Protein AF-A0A659XXU8-F1 (afdb_monomer)

Foldseek 3Di:
DCLFWDDKDWDDADDPVRLVVQQVVQVVCVVVVDWDWDWDQDPNDIFIWTWHHDDSTIMIITTDDPVVRDDCVVPD

Structure (mmCIF, N/CA/C/O backbone):
data_AF-A0A659XXU8-F1
#
_entry.id   AF-A0A659XXU8-F1
#
loop_
_atom_site.group_PDB
_atom_site.id
_atom_site.type_symbol
_atom_site.label_atom_id
_atom_site.label_alt_id
_atom_site.label_comp_id
_atom_site.label_asym_id
_atom_site.label_entity_id
_atom_site.label_seq_id
_atom_site.pdbx_PDB_ins_code
_atom_site.Cartn_x
_atom_site.Cartn_y
_atom_site.Cartn_z
_atom_site.occupancy
_atom_site.B_iso_or_equiv
_atom_site.auth_seq_id
_atom_site.auth_comp_id
_atom_site.auth_asym_id
_atom_site.auth_atom_id
_atom_site.pdbx_PDB_model_num
ATOM 1 N N . ASP A 1 1 ? -2.361 0.635 -15.723 1.00 83.38 1 ASP A N 1
ATOM 2 C CA . ASP A 1 1 ? -2.481 -0.686 -16.359 1.00 83.38 1 ASP A CA 1
ATOM 3 C C . ASP A 1 1 ? -2.087 -1.750 -15.336 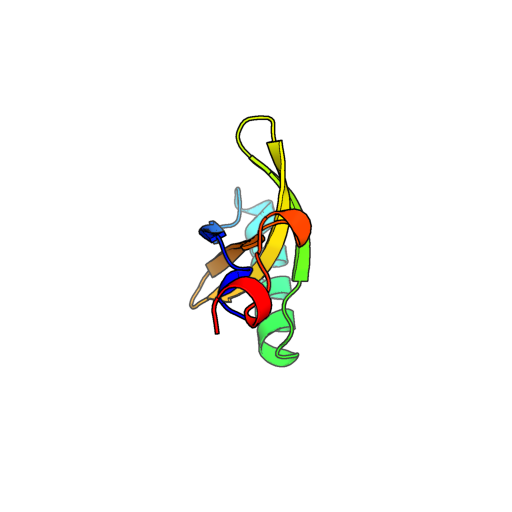1.00 83.38 1 ASP A C 1
ATOM 5 O O . ASP A 1 1 ? -1.154 -1.520 -14.567 1.00 83.38 1 ASP A O 1
ATOM 9 N N . VAL A 1 2 ? -2.837 -2.852 -15.279 1.00 89.38 2 VAL A N 1
ATOM 10 C CA . VAL A 1 2 ? -2.617 -3.979 -14.358 1.00 89.38 2 VAL A CA 1
ATOM 11 C C . VAL A 1 2 ? -1.255 -4.641 -14.565 1.00 89.38 2 VAL A C 1
ATOM 13 O O . VAL A 1 2 ? -0.706 -5.191 -13.617 1.00 89.38 2 VAL A O 1
ATOM 16 N N . ILE A 1 3 ? -0.651 -4.519 -15.755 1.00 91.88 3 ILE A N 1
ATOM 17 C CA . ILE A 1 3 ? 0.687 -5.072 -16.031 1.00 91.88 3 ILE A CA 1
ATOM 18 C C . ILE A 1 3 ? 1.782 -4.472 -15.131 1.00 91.88 3 ILE A C 1
ATOM 20 O O . ILE A 1 3 ? 2.786 -5.130 -14.861 1.00 91.88 3 ILE A O 1
ATOM 24 N N . TYR A 1 4 ? 1.571 -3.259 -14.609 1.00 93.00 4 TYR A N 1
ATOM 25 C CA . TYR A 1 4 ? 2.489 -2.606 -13.671 1.00 93.00 4 TYR A CA 1
ATOM 26 C C . TYR A 1 4 ? 2.200 -2.949 -12.207 1.00 93.00 4 TYR A C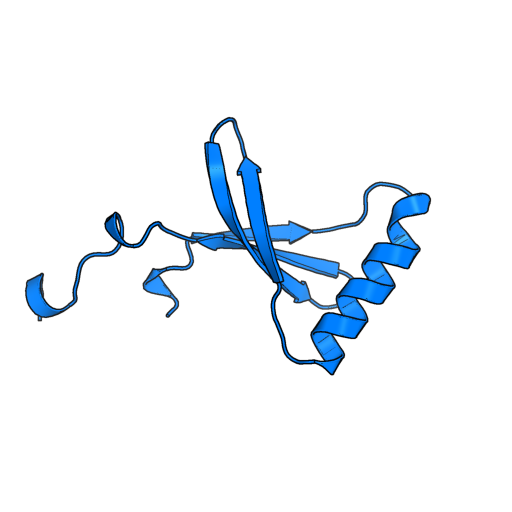 1
ATOM 28 O O . TYR A 1 4 ? 3.009 -2.610 -11.350 1.00 93.00 4 TYR A O 1
ATOM 36 N N . GLN A 1 5 ? 1.074 -3.590 -11.889 1.00 93.81 5 GLN A N 1
ATOM 37 C CA . GLN A 1 5 ? 0.738 -3.984 -10.521 1.00 93.81 5 GLN A CA 1
ATOM 38 C C . GLN A 1 5 ? 1.358 -5.336 -10.187 1.00 93.81 5 GLN A C 1
ATOM 40 O O . GLN A 1 5 ? 1.251 -6.279 -10.970 1.00 93.81 5 GLN A O 1
ATOM 45 N N . ASP A 1 6 ? 1.990 -5.432 -9.021 1.00 93.88 6 ASP A N 1
ATOM 46 C CA . ASP A 1 6 ? 2.689 -6.638 -8.597 1.00 93.88 6 ASP A CA 1
ATOM 47 C C . ASP A 1 6 ? 2.002 -7.338 -7.417 1.00 93.88 6 ASP A C 1
ATOM 49 O O . ASP A 1 6 ? 1.168 -8.214 -7.634 1.00 93.88 6 ASP A O 1
ATOM 53 N N . SER A 1 7 ? 2.308 -6.947 -6.181 1.00 94.19 7 SER A N 1
ATOM 54 C CA . SER A 1 7 ? 1.866 -7.652 -4.974 1.00 94.19 7 SER A CA 1
ATOM 55 C C . SER A 1 7 ? 0.975 -6.752 -4.104 1.00 94.19 7 SER A C 1
ATOM 57 O O . SER A 1 7 ? 1.429 -5.683 -3.677 1.00 94.19 7 SER A O 1
ATOM 59 N N . PRO A 1 8 ? -0.291 -7.135 -3.838 1.00 95.06 8 PRO A N 1
ATOM 60 C CA . PRO A 1 8 ? -1.171 -6.413 -2.926 1.00 95.06 8 PRO A CA 1
ATOM 61 C C . PRO A 1 8 ? -0.980 -6.850 -1.463 1.00 95.06 8 PRO A C 1
ATOM 63 O O . PRO A 1 8 ? -0.780 -8.026 -1.168 1.00 95.06 8 PRO A O 1
ATOM 66 N N . TYR A 1 9 ? -1.123 -5.901 -0.540 1.00 95.44 9 TYR A N 1
ATOM 67 C CA . TYR A 1 9 ? -1.042 -6.087 0.908 1.00 95.44 9 TYR A CA 1
ATOM 68 C C . TYR A 1 9 ? -2.156 -5.302 1.601 1.00 95.44 9 TYR A C 1
ATOM 70 O O . TYR A 1 9 ? -2.508 -4.201 1.169 1.00 95.44 9 TYR A O 1
ATOM 78 N N . TYR A 1 10 ? -2.676 -5.832 2.706 1.00 95.69 10 TYR A N 1
ATOM 79 C CA . TYR A 1 10 ? -3.521 -5.053 3.607 1.00 95.69 10 TYR A CA 1
ATOM 80 C C . TYR A 1 10 ? -2.659 -4.144 4.480 1.00 95.69 10 TYR A C 1
ATOM 82 O O . TYR A 1 10 ? -1.629 -4.564 5.003 1.00 95.69 10 TYR A O 1
ATOM 90 N N . LEU A 1 11 ? -3.103 -2.900 4.633 1.00 95.06 11 LEU A N 1
ATOM 91 C CA . LEU A 1 11 ? -2.501 -1.911 5.512 1.00 95.06 11 LEU A CA 1
ATOM 92 C C . LEU A 1 11 ? -3.477 -1.598 6.643 1.00 95.06 11 LEU A C 1
ATOM 94 O O . LEU A 1 11 ? -4.631 -1.233 6.401 1.00 95.06 11 LEU A O 1
ATOM 98 N N . ALA A 1 12 ? -2.978 -1.731 7.864 1.00 93.31 12 ALA A N 1
ATOM 99 C CA . ALA A 1 12 ? -3.666 -1.397 9.099 1.00 93.31 12 ALA A CA 1
ATOM 100 C C . ALA A 1 12 ? -2.791 -0.428 9.915 1.00 93.31 12 ALA A C 1
ATOM 102 O O . ALA A 1 12 ? -1.568 -0.437 9.744 1.00 93.31 12 ALA A O 1
ATOM 103 N N . PRO A 1 13 ? -3.394 0.424 10.761 1.00 94.62 13 PRO A N 1
ATOM 104 C CA . PRO A 1 13 ? -2.639 1.269 11.677 1.00 94.62 13 PRO A CA 1
ATOM 105 C C . PRO A 1 13 ? -1.882 0.420 12.703 1.00 94.62 13 PRO A C 1
ATOM 107 O O . PRO A 1 13 ? -2.348 -0.648 13.101 1.00 94.62 13 PRO A O 1
ATOM 110 N N . ASP A 1 14 ? -0.733 0.923 13.146 1.00 93.75 14 ASP A N 1
ATOM 111 C CA . ASP A 1 14 ? 0.048 0.318 14.223 1.00 93.75 14 ASP A CA 1
ATOM 112 C C . ASP A 1 14 ? -0.183 1.089 15.530 1.00 93.75 14 ASP A C 1
ATOM 114 O O . ASP A 1 14 ? 0.329 2.193 15.730 1.00 93.75 14 ASP A O 1
ATOM 118 N N . GLY A 1 15 ? -1.018 0.517 16.397 1.00 93.50 15 GLY A N 1
ATOM 119 C CA . GLY A 1 15 ? -1.372 1.083 17.695 1.00 93.50 15 GLY A CA 1
ATOM 120 C C . GLY A 1 15 ? -2.411 2.212 17.656 1.00 93.50 15 GLY A C 1
ATOM 121 O O . GLY A 1 15 ? -2.692 2.830 16.628 1.00 93.50 15 GLY A O 1
ATOM 122 N N . ALA A 1 16 ? -2.967 2.510 18.834 1.00 91.81 16 ALA A N 1
ATOM 123 C CA . ALA A 1 16 ? -4.077 3.454 19.003 1.00 91.81 16 ALA A CA 1
ATOM 124 C C . ALA A 1 16 ? -3.753 4.884 18.531 1.00 91.81 16 ALA A C 1
ATOM 126 O O . ALA A 1 16 ? -4.625 5.593 18.041 1.00 91.81 16 ALA A O 1
ATOM 127 N N . MET A 1 17 ? -2.488 5.307 18.630 1.00 92.50 17 MET A N 1
ATOM 128 C CA . MET A 1 17 ? -2.057 6.643 18.194 1.00 92.50 17 MET A CA 1
ATOM 129 C C . MET A 1 17 ? -2.165 6.834 16.672 1.00 92.50 17 MET A C 1
ATOM 131 O O . MET A 1 17 ? -2.335 7.958 16.205 1.00 92.50 17 MET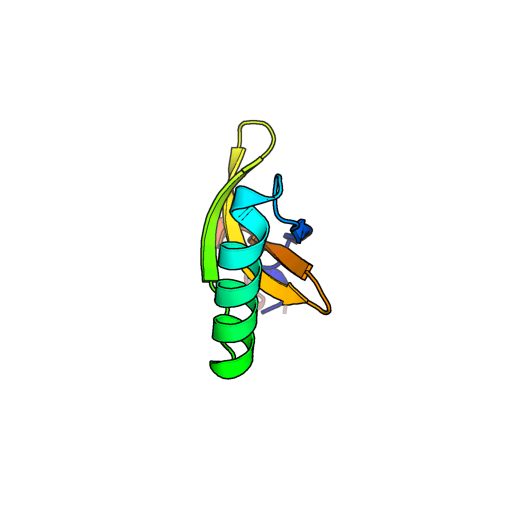 A O 1
ATOM 135 N N . ALA A 1 18 ? -2.071 5.753 15.889 1.00 94.00 18 ALA A N 1
ATOM 136 C CA . ALA A 1 18 ? -2.135 5.812 14.432 1.00 94.00 18 ALA A CA 1
ATOM 137 C C . ALA A 1 18 ? -3.570 5.706 13.885 1.00 94.00 18 ALA A C 1
ATOM 139 O O . ALA A 1 18 ? -3.795 6.060 12.726 1.00 94.00 18 ALA A O 1
ATOM 140 N N . GLU A 1 19 ? -4.539 5.245 14.686 1.00 95.12 19 GLU A N 1
ATOM 141 C CA . GLU A 1 19 ? -5.908 4.961 14.231 1.00 95.12 19 GLU A CA 1
ATOM 142 C C . GLU A 1 19 ? -6.618 6.191 13.662 1.00 95.12 19 GLU A C 1
ATOM 144 O O . GLU A 1 19 ? -7.176 6.127 12.564 1.00 95.12 19 GLU A O 1
ATOM 149 N N . GLU A 1 20 ? -6.569 7.322 14.368 1.00 95.25 20 GLU A N 1
ATOM 150 C CA . GLU A 1 20 ? -7.248 8.547 13.935 1.00 95.25 20 GLU A CA 1
ATOM 151 C C . GLU A 1 20 ? -6.659 9.066 12.618 1.00 95.25 20 GLU A C 1
ATOM 153 O O . GLU A 1 20 ? -7.385 9.311 11.652 1.00 95.25 20 GLU A O 1
ATOM 158 N N . THR A 1 21 ? -5.327 9.149 12.537 1.00 95.19 21 THR A N 1
ATOM 159 C CA . THR A 1 21 ? -4.631 9.617 11.328 1.00 95.19 21 THR A CA 1
ATOM 160 C C . THR A 1 21 ? -4.914 8.689 10.146 1.00 95.19 21 THR A C 1
ATOM 162 O O . THR A 1 21 ? -5.201 9.150 9.038 1.00 95.19 21 THR A O 1
ATOM 165 N N . PHE A 1 22 ? -4.898 7.375 10.379 1.00 95.75 22 PHE A N 1
ATOM 166 C CA . PHE A 1 22 ? -5.236 6.373 9.375 1.00 95.75 22 PHE A CA 1
ATOM 167 C C . PHE A 1 22 ? -6.676 6.534 8.869 1.00 95.75 22 PHE A C 1
ATOM 169 O O . PHE A 1 22 ? -6.912 6.536 7.658 1.00 95.75 22 PHE A O 1
ATOM 176 N N . ALA A 1 23 ? -7.641 6.722 9.773 1.00 96.19 23 ALA A N 1
ATOM 177 C CA . ALA A 1 23 ? -9.042 6.915 9.416 1.00 96.19 23 ALA A CA 1
ATOM 178 C C . ALA A 1 23 ? -9.258 8.193 8.591 1.00 96.19 23 ALA A C 1
ATOM 180 O O . ALA A 1 23 ? -9.950 8.142 7.569 1.00 96.19 23 ALA A O 1
ATOM 181 N N . VAL A 1 24 ? -8.624 9.303 8.983 1.00 96.62 24 VAL A N 1
ATOM 182 C CA . VAL A 1 24 ? -8.690 10.585 8.265 1.00 96.62 24 VAL A CA 1
ATOM 183 C C . VAL A 1 24 ? -8.109 10.457 6.856 1.00 96.62 24 VAL A C 1
ATOM 185 O O . VAL A 1 24 ? -8.749 10.872 5.888 1.00 96.62 24 VAL A O 1
ATOM 188 N N . LEU A 1 25 ? -6.931 9.840 6.709 1.00 96.06 25 LEU A N 1
ATOM 189 C CA . LEU A 1 25 ? -6.295 9.637 5.403 1.00 96.06 25 LEU A CA 1
ATOM 190 C C . LEU A 1 25 ? -7.130 8.730 4.494 1.00 96.06 25 LEU A C 1
ATOM 192 O O . LEU A 1 25 ? -7.344 9.057 3.324 1.00 96.06 25 LEU A O 1
ATOM 196 N N . ARG A 1 26 ? -7.639 7.615 5.028 1.00 97.06 26 ARG A N 1
ATOM 197 C CA . ARG A 1 26 ? -8.514 6.692 4.294 1.00 97.06 26 ARG A CA 1
ATOM 198 C C . ARG A 1 26 ? -9.759 7.409 3.769 1.00 97.06 26 ARG A C 1
ATOM 200 O O . ARG A 1 26 ? -10.122 7.229 2.604 1.00 97.06 26 ARG A O 1
ATOM 207 N N . GLU A 1 27 ? -10.395 8.235 4.597 1.00 97.25 27 GLU A N 1
ATOM 208 C CA . GLU A 1 27 ? -11.597 8.973 4.204 1.00 97.25 27 GLU A CA 1
ATOM 209 C C . GLU A 1 27 ? -11.288 10.085 3.192 1.00 97.25 27 GLU A C 1
ATOM 211 O O . GLU A 1 27 ? -12.011 10.258 2.210 1.00 97.25 27 GLU A O 1
ATOM 216 N N . ALA A 1 28 ? -10.163 10.786 3.349 1.00 97.19 28 ALA A N 1
ATOM 217 C CA . ALA A 1 28 ? -9.705 11.769 2.371 1.00 97.19 28 ALA A CA 1
ATOM 218 C C . ALA A 1 28 ? -9.455 11.138 0.987 1.00 97.19 28 ALA A C 1
ATOM 220 O O . ALA A 1 28 ? -9.850 11.706 -0.039 1.00 97.19 28 ALA A O 1
ATOM 221 N N . MET A 1 29 ? -8.856 9.944 0.933 1.00 97.31 29 MET A N 1
ATOM 222 C CA . MET A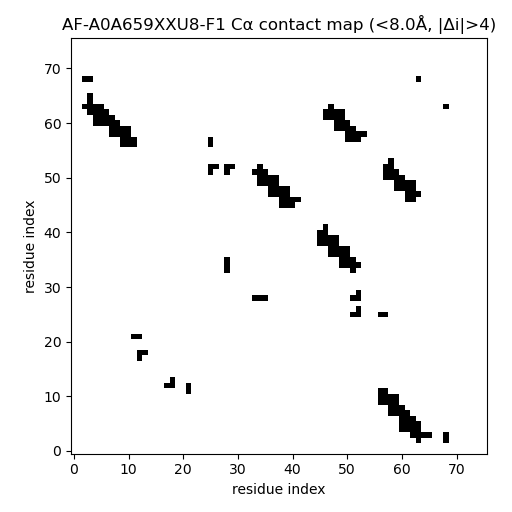 1 29 ? -8.658 9.212 -0.324 1.00 97.31 29 MET A CA 1
ATOM 223 C C . MET A 1 29 ? -9.983 8.769 -0.948 1.00 97.31 29 MET A C 1
ATOM 225 O O . MET A 1 29 ? -10.163 8.930 -2.154 1.00 97.31 29 MET A O 1
ATOM 229 N N . ARG A 1 30 ? -10.944 8.287 -0.144 1.00 96.62 30 ARG A N 1
ATOM 230 C CA . ARG A 1 30 ? -12.291 7.943 -0.636 1.00 96.62 30 ARG A CA 1
ATOM 231 C C . ARG A 1 30 ? -12.994 9.130 -1.266 1.00 96.62 30 ARG A C 1
ATOM 233 O O . ARG A 1 30 ? -13.461 9.029 -2.394 1.00 96.62 30 ARG A O 1
ATOM 240 N N . ARG A 1 31 ? -13.043 10.252 -0.547 1.00 97.38 31 ARG A N 1
ATOM 241 C CA . ARG A 1 31 ? -13.732 11.466 -0.999 1.00 97.38 31 ARG A CA 1
ATOM 242 C C . ARG A 1 31 ? -13.100 12.065 -2.247 1.00 97.38 31 ARG A C 1
ATOM 244 O O . ARG A 1 31 ? -13.805 12.617 -3.081 1.00 97.38 31 ARG A O 1
ATOM 251 N N . SER A 1 32 ? -11.777 11.976 -2.366 1.00 97.44 32 SER A N 1
ATOM 252 C CA . SER A 1 32 ? -11.055 12.511 -3.521 1.00 97.44 32 SER A CA 1
ATOM 253 C C . SER A 1 32 ? -11.002 11.554 -4.713 1.00 97.44 32 SER A C 1
ATOM 255 O O . SER A 1 32 ? -10.677 11.999 -5.812 1.00 97.44 32 SER A O 1
ATOM 257 N N . GLY A 1 33 ? -11.288 10.261 -4.517 1.00 96.25 33 GLY A N 1
ATOM 258 C CA . GLY A 1 33 ? -11.113 9.232 -5.545 1.00 96.25 33 GLY A CA 1
ATOM 259 C C . GLY A 1 33 ? -9.651 9.044 -5.964 1.00 96.25 33 GLY A C 1
ATOM 260 O O . GLY A 1 33 ? -9.384 8.593 -7.076 1.00 96.25 33 GLY A O 1
ATOM 261 N N . LYS A 1 34 ? -8.697 9.434 -5.106 1.00 96.75 34 LYS A N 1
ATOM 262 C CA . LYS A 1 34 ? -7.258 9.396 -5.396 1.00 96.75 34 LYS A CA 1
ATOM 263 C C 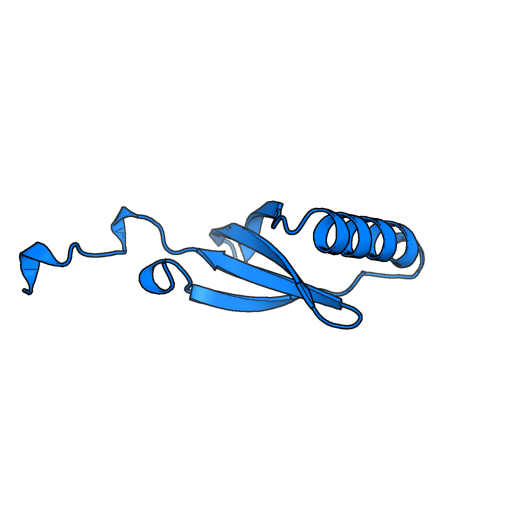. LYS A 1 34 ? -6.564 8.276 -4.631 1.00 96.75 34 LYS A C 1
ATOM 265 O O . LYS A 1 34 ? -6.972 7.897 -3.536 1.00 96.75 34 LYS A O 1
ATOM 270 N N . LEU A 1 35 ? -5.466 7.802 -5.210 1.00 96.69 35 LEU A N 1
ATOM 271 C CA . LEU A 1 35 ? -4.506 6.915 -4.563 1.00 96.69 35 LEU A CA 1
ATOM 272 C C . LEU A 1 35 ? -3.260 7.714 -4.183 1.00 96.69 35 LEU A C 1
ATOM 274 O O . LEU A 1 35 ? -2.867 8.637 -4.900 1.00 96.69 35 LEU A O 1
ATOM 278 N N . ALA A 1 36 ? -2.627 7.344 -3.076 1.00 96.62 36 ALA A N 1
ATOM 279 C CA . ALA A 1 36 ? -1.316 7.862 -2.722 1.00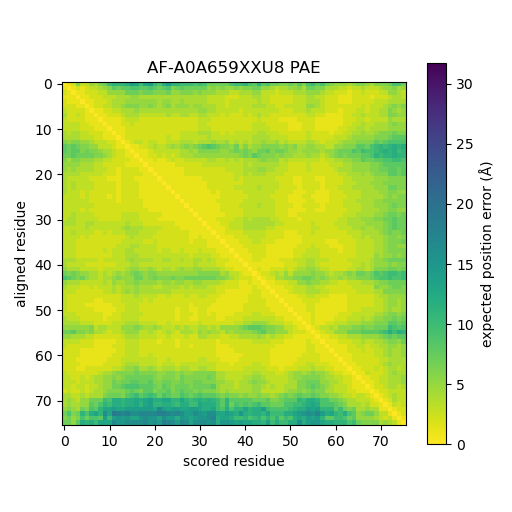 96.62 36 ALA A CA 1
ATOM 280 C C . ALA A 1 36 ? -0.216 7.037 -3.405 1.00 96.62 36 ALA A C 1
ATOM 282 O O . ALA A 1 36 ? -0.366 5.833 -3.616 1.00 96.62 36 ALA A O 1
ATOM 283 N N . ILE A 1 37 ? 0.894 7.694 -3.739 1.00 96.19 37 ILE A N 1
ATOM 284 C CA . ILE A 1 37 ? 2.116 7.058 -4.240 1.00 96.19 37 ILE A CA 1
ATOM 285 C C . ILE A 1 37 ? 3.191 7.246 -3.177 1.00 96.19 37 ILE A C 1
ATOM 287 O O . ILE A 1 37 ? 3.371 8.352 -2.669 1.00 96.19 37 ILE A O 1
ATOM 291 N N . ALA A 1 38 ? 3.896 6.172 -2.838 1.00 96.12 38 ALA A N 1
ATOM 292 C CA . ALA A 1 38 ? 4.936 6.190 -1.819 1.00 96.12 38 ALA A CA 1
ATOM 293 C C . ALA A 1 38 ? 6.102 5.264 -2.185 1.00 96.12 38 ALA A C 1
ATOM 295 O O . ALA A 1 38 ? 6.028 4.483 -3.136 1.00 96.12 38 ALA A O 1
ATOM 296 N N . ARG A 1 39 ? 7.183 5.348 -1.404 1.00 95.94 39 ARG A N 1
ATOM 297 C CA . ARG A 1 39 ? 8.304 4.401 -1.425 1.00 95.94 39 ARG A CA 1
ATOM 298 C C . ARG A 1 39 ? 8.278 3.599 -0.130 1.00 95.94 39 ARG A C 1
ATOM 300 O O . ARG A 1 39 ? 8.178 4.183 0.946 1.00 95.94 39 ARG A O 1
ATOM 307 N N . LEU A 1 40 ? 8.346 2.277 -0.242 1.00 94.81 40 LEU A N 1
ATOM 308 C CA . LEU A 1 40 ? 8.329 1.353 0.890 1.00 94.81 40 LEU A CA 1
ATOM 309 C C . LEU A 1 40 ? 9.481 0.358 0.757 1.00 94.81 40 LEU A C 1
ATOM 311 O O . LEU A 1 40 ? 9.679 -0.223 -0.310 1.00 94.81 40 LEU A O 1
ATOM 315 N N . VAL A 1 41 ? 10.220 0.134 1.844 1.00 95.06 41 VAL A N 1
ATOM 316 C CA . VAL A 1 41 ? 11.237 -0.921 1.909 1.00 95.06 41 VAL A CA 1
ATOM 317 C C . VAL A 1 41 ? 10.588 -2.201 2.422 1.00 95.06 41 VAL A C 1
ATOM 319 O O . VAL A 1 41 ? 10.131 -2.267 3.558 1.00 95.06 41 VAL A O 1
ATOM 322 N N . LEU A 1 42 ? 10.570 -3.231 1.581 1.00 92.12 42 LEU A N 1
ATOM 323 C CA . LEU A 1 42 ? 10.065 -4.562 1.901 1.00 92.12 42 LEU A CA 1
ATOM 324 C C . LEU A 1 42 ? 11.206 -5.566 1.732 1.00 92.12 42 LEU A C 1
ATOM 326 O O . LEU A 1 42 ? 11.747 -5.714 0.635 1.00 92.12 42 LEU A O 1
ATOM 330 N N . SER A 1 43 ? 11.576 -6.256 2.814 1.00 91.31 43 SER A N 1
ATOM 331 C CA . SER A 1 43 ? 12.643 -7.272 2.809 1.00 91.31 43 SER A CA 1
ATOM 332 C C . SER A 1 43 ? 13.945 -6.765 2.173 1.00 91.31 43 SER A C 1
ATOM 334 O O . SER A 1 43 ? 14.482 -7.406 1.274 1.00 91.31 43 SER A O 1
ATOM 336 N N . SER A 1 44 ? 14.436 -5.599 2.613 1.00 93.31 44 SER A N 1
ATOM 337 C CA . SER A 1 44 ? 15.644 -4.896 2.119 1.00 93.31 44 SER A CA 1
ATOM 338 C C . SER A 1 44 ? 15.579 -4.289 0.711 1.00 93.31 44 SER A C 1
ATOM 340 O O . SER A 1 44 ? 16.538 -3.649 0.287 1.00 93.31 44 SER A O 1
ATOM 342 N N . ARG A 1 45 ? 14.459 -4.423 -0.011 1.00 90.94 45 ARG A N 1
ATOM 343 C CA . ARG A 1 45 ? 14.278 -3.796 -1.327 1.00 90.94 45 ARG A CA 1
ATOM 344 C C . ARG A 1 45 ? 13.283 -2.656 -1.246 1.00 90.94 45 ARG A C 1
ATOM 346 O O . ARG A 1 45 ? 12.151 -2.839 -0.802 1.00 90.94 45 ARG A O 1
ATOM 353 N N . GLU A 1 46 ? 13.703 -1.491 -1.706 1.00 94.19 46 GLU A N 1
ATOM 354 C CA . GLU A 1 46 ? 12.806 -0.363 -1.883 1.00 94.19 46 GLU A CA 1
ATOM 355 C C . GLU A 1 46 ? 11.923 -0.570 -3.117 1.00 94.19 46 GLU A C 1
ATOM 357 O O . GLU A 1 46 ? 12.391 -1.022 -4.163 1.00 94.19 46 GLU A O 1
ATOM 362 N N . ARG A 1 47 ? 10.635 -0.257 -2.988 1.00 94.00 47 ARG A N 1
ATOM 363 C CA . ARG A 1 47 ? 9.648 -0.364 -4.060 1.00 94.00 47 ARG A CA 1
ATOM 364 C C . ARG A 1 47 ? 8.779 0.882 -4.101 1.00 94.00 47 ARG A C 1
ATOM 366 O O . ARG A 1 47 ? 8.428 1.432 -3.056 1.00 94.00 47 ARG A O 1
ATOM 373 N N . VAL A 1 48 ? 8.390 1.291 -5.306 1.00 95.88 48 VAL A N 1
ATOM 374 C CA . VAL A 1 48 ? 7.291 2.246 -5.482 1.00 95.88 48 VAL A CA 1
ATOM 375 C C . VAL A 1 48 ? 5.986 1.501 -5.235 1.00 95.88 48 VAL A C 1
ATOM 377 O O . VAL A 1 48 ? 5.793 0.384 -5.720 1.00 95.88 48 VAL A O 1
ATOM 380 N N . VAL A 1 49 ? 5.099 2.107 -4.456 1.00 97.25 49 VAL A N 1
ATOM 381 C CA . VAL A 1 49 ? 3.811 1.521 -4.099 1.00 97.25 49 VAL A CA 1
ATOM 382 C C . VAL A 1 49 ? 2.680 2.505 -4.338 1.00 97.25 49 VAL A C 1
ATOM 384 O O . VAL A 1 49 ? 2.859 3.721 -4.252 1.00 97.25 49 VAL A O 1
ATOM 387 N N . THR A 1 50 ? 1.499 1.957 -4.592 1.00 97.38 50 THR A N 1
ATOM 388 C CA . THR A 1 50 ? 0.239 2.691 -4.474 1.00 97.38 50 THR A CA 1
ATOM 389 C C . THR A 1 50 ? -0.440 2.331 -3.170 1.00 97.38 50 THR A C 1
ATOM 391 O O . THR A 1 50 ? -0.351 1.192 -2.713 1.00 97.38 50 THR A O 1
ATOM 394 N N . ILE A 1 51 ? -1.111 3.307 -2.574 1.00 97.44 51 ILE A N 1
ATOM 395 C CA . ILE A 1 51 ? -1.856 3.154 -1.334 1.00 97.44 51 ILE A CA 1
ATOM 396 C C . ILE A 1 51 ? -3.272 3.672 -1.567 1.00 97.44 51 ILE A C 1
ATOM 398 O O . ILE A 1 51 ? -3.454 4.764 -2.111 1.00 97.44 51 ILE A O 1
ATOM 402 N N . GLY A 1 52 ? -4.275 2.901 -1.155 1.00 97.19 52 GLY A N 1
ATOM 403 C CA . GLY A 1 52 ? -5.671 3.277 -1.344 1.00 97.19 52 GLY A CA 1
ATOM 404 C C . GLY A 1 52 ? -6.611 2.763 -0.261 1.00 97.19 52 GLY A C 1
ATOM 405 O O . GLY A 1 52 ? -6.260 1.857 0.494 1.00 97.19 52 GLY A O 1
ATOM 406 N N . PRO A 1 53 ? -7.824 3.329 -0.169 1.00 97.31 53 PRO A N 1
ATOM 407 C CA . PRO A 1 53 ? -8.817 2.910 0.807 1.00 97.31 53 PRO A CA 1
ATOM 408 C C . PRO A 1 53 ? -9.445 1.566 0.416 1.00 97.31 53 PRO A C 1
ATOM 410 O O . PRO A 1 53 ? -9.796 1.345 -0.743 1.00 97.31 53 PRO A O 1
ATOM 413 N N . ARG A 1 54 ? -9.659 0.680 1.396 1.00 94.75 54 ARG A N 1
ATOM 414 C CA . ARG A 1 54 ? -10.368 -0.596 1.212 1.00 94.75 54 ARG A CA 1
ATOM 415 C C . ARG A 1 54 ? -11.192 -0.918 2.453 1.00 94.75 54 ARG A C 1
ATOM 417 O O . ARG A 1 54 ? -10.634 -1.201 3.502 1.00 94.75 54 ARG A O 1
ATOM 424 N N . GLU A 1 55 ? -12.520 -0.912 2.330 1.00 90.06 55 GLU A N 1
ATOM 425 C CA . GLU A 1 55 ? -13.432 -1.227 3.449 1.00 90.06 55 GLU A CA 1
ATOM 426 C C . GLU A 1 55 ? -13.080 -0.428 4.720 1.00 90.06 55 GLU A C 1
ATOM 428 O O . GLU A 1 55 ? -13.052 0.804 4.669 1.00 90.06 55 GLU A O 1
ATOM 433 N N . ASN A 1 56 ? -12.800 -1.080 5.847 1.00 88.69 56 ASN A N 1
ATOM 434 C CA . ASN A 1 56 ? -12.391 -0.408 7.085 1.00 88.69 56 ASN A CA 1
ATOM 435 C C . ASN A 1 56 ? -10.881 -0.145 7.171 1.00 88.69 56 ASN A C 1
ATOM 437 O O . ASN A 1 56 ? -10.443 0.576 8.060 1.00 88.69 56 ASN A O 1
ATOM 441 N N . GLY A 1 57 ? -10.105 -0.669 6.224 1.00 93.06 57 GLY A N 1
ATOM 442 C CA . GLY A 1 57 ? -8.662 -0.511 6.144 1.00 93.06 57 GLY A CA 1
ATOM 443 C C . GLY A 1 57 ? -8.201 0.204 4.876 1.00 93.06 57 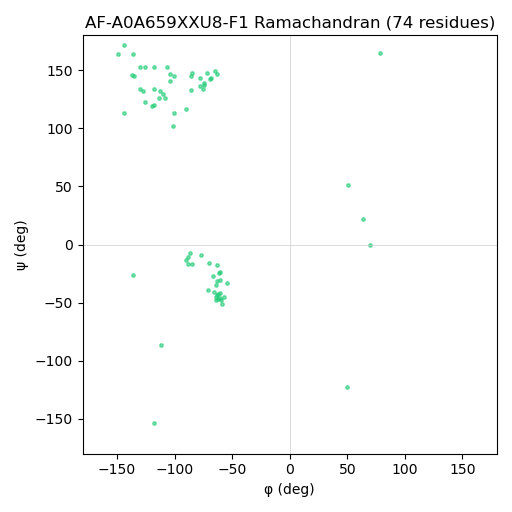GLY A C 1
ATOM 444 O O . GLY A 1 57 ? -8.910 1.000 4.247 1.00 93.06 57 GLY A O 1
ATOM 445 N N . MET A 1 58 ? -6.970 -0.102 4.498 1.00 96.94 58 MET A N 1
ATOM 446 C CA . MET A 1 58 ? -6.324 0.376 3.288 1.00 96.94 58 MET A CA 1
ATOM 447 C C . MET A 1 58 ? -5.588 -0.787 2.625 1.00 96.94 58 MET A C 1
ATOM 449 O O . MET A 1 58 ? -5.361 -1.831 3.237 1.00 96.94 58 MET A O 1
ATOM 453 N N . PHE A 1 59 ? -5.225 -0.617 1.363 1.00 96.81 59 PHE A N 1
ATOM 454 C CA . PHE A 1 59 ? -4.351 -1.540 0.658 1.00 96.81 59 PHE A CA 1
ATOM 455 C C . PHE A 1 59 ? -3.077 -0.828 0.223 1.00 96.81 59 PHE A C 1
ATOM 457 O O . PHE A 1 59 ? -3.079 0.379 -0.026 1.00 96.81 59 PHE A O 1
ATOM 464 N N . VAL A 1 60 ? -2.008 -1.605 0.102 1.00 97.31 60 VAL A N 1
ATOM 465 C CA . VAL A 1 60 ? -0.751 -1.231 -0.541 1.00 97.31 60 VAL A CA 1
ATOM 466 C C . VAL A 1 60 ? -0.567 -2.169 -1.725 1.00 97.31 60 VAL A C 1
ATOM 468 O O . VAL A 1 60 ? -0.745 -3.372 -1.578 1.00 97.31 60 VAL A O 1
ATOM 471 N N . CYS A 1 61 ? -0.211 -1.658 -2.896 1.00 97.19 61 CYS A N 1
ATOM 472 C CA . CYS A 1 61 ? 0.153 -2.485 -4.043 1.00 97.19 61 CYS A CA 1
ATOM 473 C C . CYS A 1 61 ? 1.531 -2.066 -4.546 1.00 97.19 61 CYS A C 1
ATOM 475 O O . CYS A 1 61 ? 1.741 -0.892 -4.866 1.00 97.19 61 CYS A O 1
ATOM 477 N N . THR A 1 62 ? 2.474 -3.010 -4.588 1.00 96.75 62 THR A N 1
ATOM 478 C CA . THR A 1 62 ? 3.791 -2.773 -5.187 1.00 96.75 62 THR A CA 1
ATOM 479 C C . THR A 1 62 ? 3.661 -2.610 -6.693 1.00 96.75 62 THR A C 1
ATOM 481 O O . THR A 1 62 ? 2.840 -3.267 -7.336 1.00 96.75 62 THR A O 1
ATOM 484 N N . LEU A 1 63 ? 4.469 -1.715 -7.256 1.00 95.62 63 LEU A N 1
ATOM 485 C CA . LEU A 1 63 ? 4.539 -1.500 -8.693 1.00 95.62 63 LEU A CA 1
ATOM 486 C C . LEU A 1 63 ? 5.806 -2.134 -9.265 1.00 95.62 63 LEU A C 1
ATOM 488 O O . LEU A 1 63 ? 6.877 -2.046 -8.661 1.00 95.62 63 LEU A O 1
ATOM 492 N N . ARG A 1 64 ? 5.679 -2.737 -10.448 1.00 93.06 64 ARG A N 1
ATOM 493 C CA . ARG A 1 64 ? 6.820 -3.139 -11.273 1.00 93.06 64 ARG A CA 1
ATOM 494 C C . ARG A 1 64 ? 7.505 -1.897 -11.818 1.00 93.06 64 ARG A C 1
ATOM 496 O O . ARG A 1 64 ? 6.839 -0.927 -12.194 1.00 93.06 64 ARG A O 1
ATOM 503 N N . ASN A 1 65 ? 8.829 -1.934 -11.901 1.00 89.19 65 ASN A N 1
ATOM 504 C CA . ASN A 1 65 ? 9.558 -0.905 -12.620 1.00 89.19 65 ASN A CA 1
ATOM 505 C C . ASN A 1 65 ? 9.162 -0.951 -14.099 1.00 89.19 65 ASN A C 1
ATOM 507 O O . ASN A 1 65 ? 8.949 -2.038 -14.641 1.00 89.19 65 ASN A O 1
ATOM 511 N N . PRO A 1 66 ? 9.125 0.197 -14.791 1.00 88.12 66 PRO A N 1
ATOM 512 C CA . PRO A 1 66 ? 8.828 0.222 -16.219 1.00 88.12 66 PRO A CA 1
ATOM 513 C C . PRO A 1 66 ? 9.740 -0.691 -17.041 1.00 88.12 66 PRO A C 1
ATOM 515 O O . PRO A 1 66 ? 9.289 -1.316 -17.989 1.00 88.12 66 PRO A O 1
ATOM 518 N N . ASN A 1 67 ? 10.994 -0.836 -16.613 1.00 90.06 67 ASN A N 1
ATOM 519 C CA . ASN A 1 67 ? 12.000 -1.674 -17.263 1.00 90.06 67 ASN A CA 1
ATOM 520 C C . ASN A 1 67 ? 11.721 -3.183 -17.111 1.00 90.06 67 ASN A C 1
ATOM 522 O O . ASN A 1 67 ? 12.328 -3.992 -17.805 1.00 90.06 67 ASN A O 1
ATOM 526 N N . G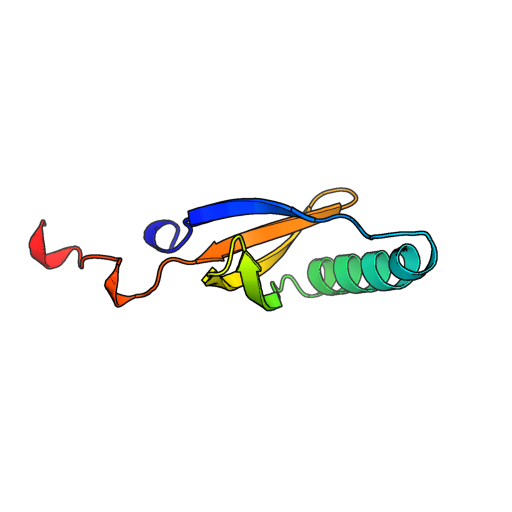LU A 1 68 ? 10.843 -3.571 -16.183 1.00 88.44 68 GLU A N 1
ATOM 527 C CA . GLU A 1 68 ? 10.418 -4.960 -15.966 1.00 88.44 68 GLU A CA 1
ATOM 528 C C . GLU A 1 68 ? 9.187 -5.320 -16.817 1.00 88.44 68 GLU A C 1
ATOM 530 O O . GLU A 1 68 ? 8.855 -6.497 -16.953 1.00 88.44 68 GLU A O 1
ATOM 535 N N . VAL A 1 69 ? 8.514 -4.325 -17.406 1.00 90.81 69 VAL A N 1
ATOM 536 C CA . VAL A 1 69 ? 7.317 -4.506 -18.234 1.00 90.81 69 VAL A CA 1
ATOM 537 C C . VAL A 1 69 ? 7.709 -4.427 -19.708 1.00 90.81 69 VAL A C 1
ATOM 539 O O . VAL A 1 69 ? 8.111 -3.374 -20.197 1.00 90.81 69 VAL A O 1
ATOM 542 N N . ARG A 1 70 ? 7.583 -5.545 -20.433 1.00 89.06 70 ARG A N 1
ATOM 543 C CA . ARG A 1 70 ? 7.877 -5.591 -21.873 1.00 89.06 70 ARG A CA 1
ATOM 544 C C . ARG A 1 70 ? 6.738 -4.992 -22.690 1.00 89.06 70 ARG A C 1
ATOM 546 O O . ARG A 1 70 ? 5.566 -5.157 -22.350 1.00 89.06 70 ARG A O 1
ATOM 553 N N . GLY A 1 71 ? 7.096 -4.299 -23.767 1.00 88.44 71 GLY A N 1
ATOM 554 C CA . GLY A 1 71 ? 6.130 -3.655 -24.649 1.00 88.44 71 GLY A CA 1
ATOM 555 C C . GLY A 1 71 ? 5.349 -4.671 -25.492 1.00 88.44 71 GLY A C 1
ATOM 556 O O . GLY A 1 71 ? 5.911 -5.690 -25.893 1.00 88.44 71 GLY A O 1
ATOM 557 N N . PRO A 1 72 ? 4.074 -4.396 -25.824 1.00 86.62 72 PRO A N 1
ATOM 558 C CA . PRO A 1 72 ? 3.261 -5.307 -26.626 1.00 86.62 72 PRO A CA 1
ATOM 559 C C . PRO A 1 72 ? 3.819 -5.514 -28.041 1.00 86.62 72 PRO A C 1
ATOM 561 O O . PRO A 1 72 ? 3.696 -6.611 -28.559 1.00 86.62 72 PRO A O 1
ATOM 564 N N . ALA A 1 73 ? 4.486 -4.514 -28.632 1.00 87.06 73 ALA A N 1
ATOM 565 C CA . ALA A 1 73 ? 5.065 -4.602 -29.980 1.00 87.06 73 ALA A CA 1
ATOM 566 C C . ALA A 1 73 ? 6.179 -5.659 -30.124 1.00 87.06 73 ALA A C 1
ATOM 568 O O . ALA A 1 73 ? 6.519 -6.050 -31.234 1.00 87.06 73 ALA A O 1
ATOM 569 N N . GLU A 1 74 ? 6.763 -6.127 -29.016 1.00 83.12 74 GLU A N 1
ATOM 570 C CA . GLU A 1 74 ? 7.715 -7.246 -29.039 1.00 83.12 74 GLU A CA 1
ATOM 571 C C . GLU A 1 74 ? 7.015 -8.611 -29.194 1.00 83.12 74 GLU A C 1
ATOM 573 O O . GLU A 1 74 ? 7.686 -9.625 -29.383 1.00 83.12 74 GLU A O 1
ATOM 578 N N . TYR A 1 75 ? 5.680 -8.649 -29.108 1.00 81.56 75 TYR A N 1
ATOM 579 C CA . TYR A 1 75 ? 4.887 -9.878 -29.010 1.00 81.56 75 TYR A CA 1
ATOM 580 C C . TYR A 1 75 ? 3.633 -9.919 -29.896 1.00 81.56 75 TYR A C 1
ATOM 582 O O . TYR A 1 75 ? 3.200 -11.021 -30.238 1.00 81.56 75 TYR A O 1
ATOM 590 N N . PHE A 1 76 ? 3.049 -8.768 -30.241 1.00 88.81 76 PHE A N 1
ATOM 591 C CA . PHE A 1 76 ? 1.818 -8.618 -31.025 1.00 88.81 76 PHE A CA 1
ATOM 592 C C . PHE A 1 76 ? 2.042 -7.758 -32.267 1.00 88.81 76 PHE A C 1
ATOM 594 O O . PHE A 1 76 ?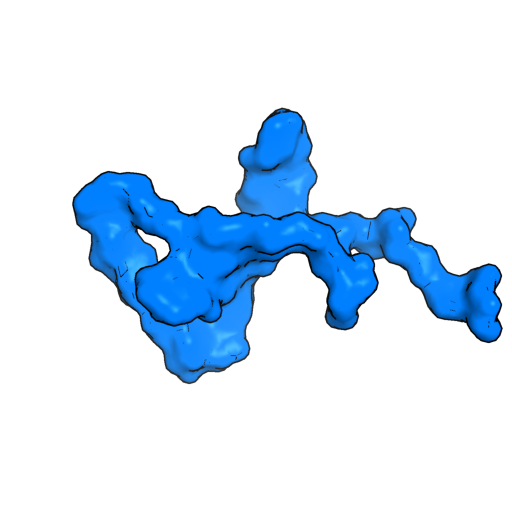 2.756 -6.735 -32.150 1.00 88.81 76 PHE A O 1
#

Radius of gyration: 14.95 Å; Cα contacts (8 Å, |Δi|>4): 102; chains: 1; bounding box: 29×22×50 Å

Sequence (76 aa):
DVIYQDSPYYLAPDGAMAEETFAVLREAMRRSGKLAIARLVLSSRERVVTIGPRENGMFVCTLRNPNEVRGPAEYF

Mean predicted aligned error: 3.76 Å

Nearest PDB structures (foldseek):
  8avx-assembly1_A  TM=5.489E-01  e=1.349E+00  Deinococcus radiodurans R1 = ATCC 13939 = DSM 20539
  8owu-assembly1_D  TM=6.132E-01  e=2.800E+00  Bacillus cereus BAG3X2-1
  3nhq-assembly2_D  TM=4.274E-01  e=1.269E+00  Pseudomonas aeruginosa
  8u62-assembly1_A  TM=3.959E-01  e=1.943E+00  Pseudomonas syringae pv. tomato str. DC3000
  8u63-assembly1_B  TM=4.435E-01  e=2.976E+00  Pseudomonas syringae pv. tomato str. DC3000

pLDDT: mean 93.67, std 3.68, range [81.56, 97.44]

Secondary structure (DSSP, 8-state):
-GGGEEEEEEE--SSHHHHHHHHHHHHHHHHHT--EEEEEEETTEEEEEEEEEETTEEEEEEE--GGGS--GGGT-

Solvent-accessible surface area (backbone atoms only — not comparable to full-atom values): 4580 Å² total; per-residue (Å²): 114,72,83,39,54,68,53,78,42,84,42,76,64,76,57,79,86,32,42,62,60,46,51,52,52,34,50,51,27,58,76,67,75,48,67,49,78,51,77,48,74,56,95,92,41,76,37,50,29,40,36,38,58,44,94,98,41,28,34,36,33,35,46,52,56,72,90,76,52,80,63,64,77,83,80,100